Protein AF-A0A970ARQ1-F1 (afdb_monomer_lite)

Structure (mmCIF, N/CA/C/O backbone):
data_AF-A0A970ARQ1-F1
#
_entry.id   AF-A0A970ARQ1-F1
#
loop_
_atom_site.group_PDB
_atom_site.id
_atom_site.type_symbol
_atom_site.label_atom_id
_atom_site.label_alt_id
_atom_site.label_comp_id
_atom_site.label_asym_id
_atom_site.label_entity_id
_atom_site.label_seq_id
_a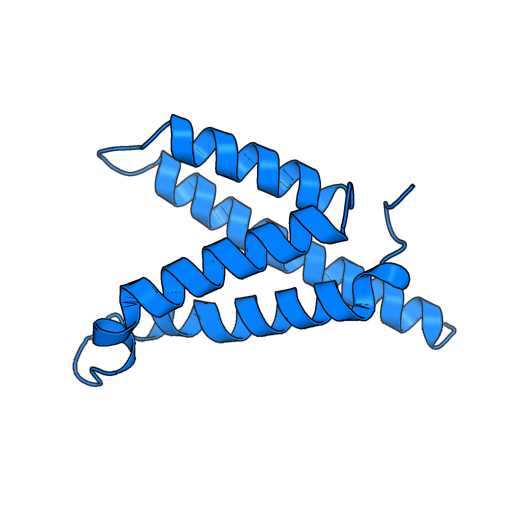tom_site.pdbx_PDB_ins_code
_atom_site.Cartn_x
_atom_site.Cartn_y
_atom_site.Cartn_z
_atom_site.occupancy
_atom_site.B_iso_or_equiv
_atom_site.auth_seq_id
_atom_site.auth_comp_id
_atom_site.auth_asym_id
_atom_site.auth_atom_id
_atom_site.pdbx_PDB_model_num
ATOM 1 N N . MET A 1 1 ? -10.007 7.360 27.210 1.00 60.44 1 MET A N 1
ATOM 2 C CA . MET A 1 1 ? -10.073 6.771 25.852 1.00 60.44 1 MET A CA 1
ATOM 3 C C . MET A 1 1 ? -10.404 5.294 25.991 1.00 60.44 1 MET A C 1
ATOM 5 O O . MET A 1 1 ? -9.664 4.611 26.691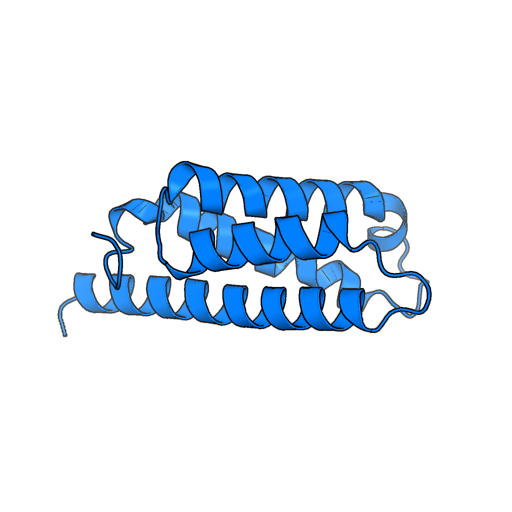 1.00 60.44 1 MET A O 1
ATOM 9 N N . THR A 1 2 ? -11.518 4.827 25.421 1.00 82.56 2 THR A N 1
ATOM 10 C CA . THR A 1 2 ? -11.909 3.405 25.451 1.00 82.56 2 THR A CA 1
ATOM 11 C C . THR A 1 2 ? -10.947 2.571 24.598 1.00 82.56 2 THR A C 1
ATOM 13 O O . THR A 1 2 ? -10.261 3.111 23.726 1.00 82.56 2 THR A O 1
ATOM 1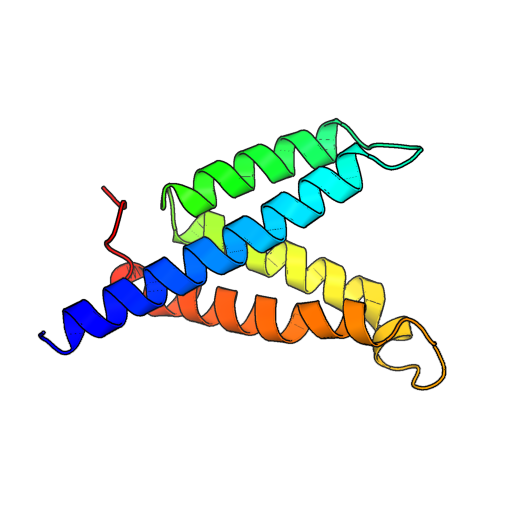6 N N . LYS A 1 3 ? -10.838 1.265 24.877 1.00 83.56 3 LYS A N 1
ATOM 17 C CA . LYS A 1 3 ? -9.940 0.360 24.132 1.00 83.56 3 LYS A CA 1
ATOM 18 C C . LYS A 1 3 ? -10.279 0.326 22.634 1.00 83.56 3 LYS A C 1
ATOM 20 O O . LYS A 1 3 ? -9.370 0.311 21.816 1.00 83.56 3 LYS A O 1
ATOM 25 N N . GLU A 1 4 ? -11.561 0.417 22.297 1.00 83.88 4 GLU A N 1
ATOM 26 C CA . GLU A 1 4 ? -12.071 0.460 20.919 1.00 83.88 4 GLU A CA 1
ATOM 27 C C . GLU A 1 4 ? -11.584 1.697 20.160 1.00 83.88 4 GLU A C 1
ATOM 29 O O . GLU A 1 4 ? -10.953 1.568 19.118 1.00 83.88 4 GLU A O 1
ATOM 34 N N . LYS A 1 5 ? -11.719 2.894 20.749 1.00 85.38 5 LYS A N 1
ATOM 35 C CA . LYS A 1 5 ? -11.213 4.133 20.132 1.00 85.38 5 LYS A CA 1
ATOM 36 C C . LYS A 1 5 ? -9.704 4.102 19.877 1.00 85.38 5 LYS A C 1
ATOM 38 O O . LYS A 1 5 ? -9.229 4.694 18.917 1.00 85.38 5 LYS A O 1
ATOM 43 N N . ARG A 1 6 ? -8.923 3.422 20.730 1.00 88.06 6 ARG A N 1
ATOM 44 C CA . ARG A 1 6 ? -7.475 3.230 20.500 1.00 88.06 6 ARG A CA 1
ATOM 45 C C . ARG A 1 6 ? -7.209 2.383 19.257 1.00 88.06 6 ARG A C 1
ATOM 47 O O . ARG A 1 6 ? -6.292 2.706 18.509 1.00 88.06 6 ARG A O 1
ATOM 54 N N . LEU A 1 7 ? -7.991 1.324 19.060 1.00 90.62 7 LEU A N 1
ATOM 55 C CA . LEU A 1 7 ? -7.868 0.436 17.909 1.00 90.62 7 LEU A CA 1
ATOM 56 C C . LEU A 1 7 ? -8.227 1.166 16.612 1.00 90.62 7 LEU A C 1
ATOM 58 O O . LEU A 1 7 ? -7.442 1.138 15.671 1.00 90.62 7 LEU A O 1
ATOM 62 N N . GLU A 1 8 ? -9.355 1.873 16.595 1.00 90.69 8 GLU A N 1
ATOM 63 C CA . GLU A 1 8 ? -9.808 2.669 15.448 1.00 90.69 8 GLU A CA 1
ATOM 64 C C . GLU A 1 8 ? -8.759 3.698 15.009 1.00 90.69 8 GLU A C 1
ATOM 66 O O . GLU A 1 8 ? -8.414 3.780 13.833 1.00 90.69 8 GLU A O 1
ATOM 71 N N . ILE A 1 9 ? -8.196 4.448 15.964 1.00 89.75 9 ILE A N 1
ATOM 72 C CA . ILE A 1 9 ? -7.133 5.423 15.688 1.00 89.75 9 ILE A CA 1
ATOM 73 C C . ILE A 1 9 ? -5.885 4.717 15.146 1.00 89.75 9 ILE A C 1
ATOM 75 O O . ILE A 1 9 ? -5.268 5.208 14.205 1.00 89.75 9 ILE A O 1
ATOM 79 N N . GLY A 1 10 ? -5.515 3.561 15.704 1.00 91.38 10 GLY A N 1
ATOM 80 C CA . GLY A 1 10 ? -4.382 2.773 15.219 1.00 91.38 10 GLY A CA 1
ATOM 81 C C . GLY A 1 10 ? -4.560 2.309 13.771 1.00 91.38 10 GLY A C 1
ATOM 82 O O . GLY A 1 10 ? -3.642 2.450 12.966 1.00 91.38 10 GLY A O 1
ATOM 83 N N . LEU A 1 11 ? -5.748 1.809 13.423 1.00 92.44 11 LEU A N 1
ATOM 84 C CA . LEU A 1 11 ? -6.091 1.401 12.056 1.00 92.44 11 LEU A CA 1
ATOM 85 C C . LEU A 1 11 ? -6.063 2.596 11.100 1.00 92.44 11 LEU A C 1
ATOM 87 O O . LEU A 1 11 ? -5.445 2.517 10.041 1.00 92.44 11 LEU A O 1
ATOM 91 N N . PHE A 1 12 ? -6.635 3.728 11.508 1.00 91.81 12 PHE A N 1
ATOM 92 C CA . PHE A 1 12 ? -6.604 4.953 10.718 1.00 91.81 12 PHE A CA 1
ATOM 93 C C . PHE A 1 12 ? -5.173 5.441 10.460 1.00 91.81 12 PHE A C 1
ATOM 95 O O . PHE A 1 12 ? -4.822 5.761 9.324 1.00 91.81 12 PHE A O 1
ATOM 102 N N . VAL A 1 13 ? -4.326 5.452 11.494 1.00 93.50 13 VAL A N 1
ATOM 103 C CA . VAL A 1 13 ? -2.910 5.823 11.368 1.00 93.50 13 VAL A CA 1
ATOM 104 C C . VAL A 1 13 ? -2.189 4.868 10.420 1.00 93.50 13 VAL A C 1
ATOM 106 O O . VAL A 1 13 ? -1.495 5.335 9.523 1.00 93.50 13 VAL A O 1
ATOM 109 N N . MET A 1 14 ? -2.397 3.552 10.542 1.00 93.12 14 MET A N 1
ATOM 110 C CA . MET A 1 14 ? -1.815 2.581 9.607 1.00 93.12 14 MET A CA 1
ATOM 111 C C . MET A 1 14 ? -2.267 2.834 8.166 1.00 93.12 14 MET A C 1
ATOM 113 O O . MET A 1 14 ? -1.428 2.865 7.265 1.00 93.12 14 MET A O 1
ATOM 117 N N . ARG A 1 15 ? -3.565 3.068 7.937 1.00 93.44 15 ARG A N 1
ATOM 118 C CA . ARG A 1 15 ? -4.106 3.372 6.605 1.00 93.44 15 ARG A CA 1
ATOM 119 C C . ARG A 1 15 ? -3.479 4.637 6.027 1.00 93.44 15 ARG A C 1
ATOM 121 O O . ARG A 1 15 ? -3.049 4.634 4.877 1.00 93.44 15 ARG A O 1
ATOM 128 N N . LEU A 1 16 ? -3.368 5.692 6.830 1.00 93.94 16 LEU A N 1
ATOM 129 C CA . LEU A 1 16 ? -2.760 6.953 6.416 1.00 93.94 16 LEU A CA 1
ATOM 130 C C . LEU A 1 16 ? -1.271 6.787 6.084 1.00 93.94 16 LEU A C 1
ATOM 132 O O . LEU A 1 16 ? -0.827 7.240 5.032 1.00 93.94 16 LEU A O 1
ATOM 136 N N . SER A 1 17 ? -0.505 6.100 6.936 1.00 94.25 17 SER A N 1
ATOM 137 C CA . SER A 1 17 ? 0.921 5.836 6.707 1.00 94.25 17 SER A CA 1
ATOM 138 C C . SER A 1 17 ? 1.158 5.033 5.429 1.00 94.25 17 SER A C 1
ATOM 140 O O . SER A 1 17 ? 2.013 5.398 4.624 1.00 94.25 17 SER A O 1
ATOM 142 N N . ILE A 1 18 ? 0.372 3.976 5.207 1.00 93.62 18 ILE A N 1
ATOM 143 C CA . ILE A 1 18 ? 0.436 3.182 3.976 1.00 93.62 18 ILE A CA 1
ATOM 144 C C . ILE A 1 18 ? 0.050 4.045 2.772 1.00 93.62 18 ILE A C 1
ATOM 146 O O . ILE A 1 18 ? 0.721 4.002 1.745 1.00 93.62 18 ILE A O 1
ATOM 150 N N . GLY A 1 19 ? -0.985 4.875 2.900 1.00 93.88 19 GLY A N 1
ATOM 151 C CA . GLY A 1 19 ? -1.397 5.775 1.831 1.00 93.88 19 GLY A CA 1
ATOM 152 C C . GLY A 1 19 ? -0.307 6.775 1.435 1.00 93.88 19 GLY A C 1
ATOM 153 O O . GLY A 1 19 ? -0.069 6.972 0.247 1.00 93.88 19 GLY A O 1
ATOM 154 N N . ILE A 1 20 ? 0.416 7.344 2.405 1.00 94.31 20 ILE A N 1
ATOM 155 C CA . ILE A 1 20 ? 1.570 8.224 2.151 1.00 94.31 20 ILE A CA 1
ATOM 156 C C . ILE A 1 20 ? 2.694 7.461 1.441 1.00 94.31 20 ILE A C 1
ATOM 158 O O . ILE A 1 20 ? 3.282 7.970 0.488 1.00 94.31 20 ILE A O 1
ATOM 162 N N . PHE A 1 21 ? 2.979 6.230 1.869 1.00 92.19 21 PHE A N 1
ATOM 163 C CA . PHE A 1 21 ? 3.970 5.380 1.211 1.00 92.19 21 PHE A CA 1
ATOM 164 C C . PHE A 1 21 ? 3.606 5.108 -0.259 1.00 92.19 21 PHE A C 1
ATOM 166 O O . PHE A 1 21 ? 4.431 5.311 -1.149 1.00 92.19 21 PHE A O 1
ATOM 173 N N . PHE A 1 22 ? 2.357 4.729 -0.541 1.00 92.06 22 PHE A N 1
ATOM 174 C CA . PHE A 1 22 ? 1.888 4.535 -1.915 1.00 92.06 22 PHE A CA 1
ATOM 175 C C . PHE A 1 22 ? 1.890 5.830 -2.727 1.00 92.06 22 PHE A C 1
ATOM 177 O O . PHE A 1 22 ? 2.230 5.799 -3.906 1.00 92.06 22 PHE A O 1
ATOM 184 N N . LEU A 1 23 ? 1.565 6.969 -2.114 1.00 94.06 23 LEU A N 1
ATOM 185 C CA . LEU A 1 23 ? 1.654 8.2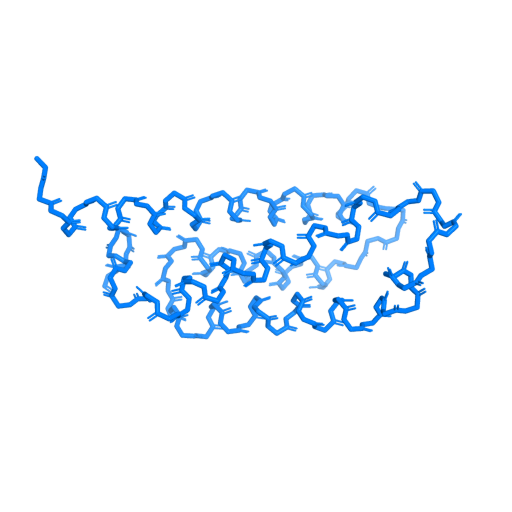68 -2.775 1.00 94.06 23 LEU A CA 1
ATOM 186 C C . LEU A 1 23 ? 3.089 8.554 -3.239 1.00 94.06 23 LEU A C 1
ATOM 188 O O . LEU A 1 23 ? 3.294 8.954 -4.384 1.00 94.06 23 LEU A O 1
ATOM 192 N N . ALA A 1 24 ? 4.079 8.297 -2.379 1.00 91.94 24 ALA A N 1
ATOM 193 C CA . ALA A 1 24 ? 5.489 8.440 -2.730 1.00 91.94 24 ALA A CA 1
ATOM 194 C C . ALA A 1 24 ? 5.889 7.503 -3.883 1.00 91.94 24 ALA A C 1
ATOM 196 O O . ALA A 1 24 ? 6.572 7.940 -4.808 1.00 91.94 24 ALA A O 1
ATOM 197 N N . LEU A 1 25 ? 5.412 6.251 -3.883 1.00 88.56 25 LEU A N 1
ATOM 198 C CA . LEU A 1 25 ? 5.648 5.310 -4.984 1.00 88.56 25 LEU A CA 1
ATOM 199 C C . LEU A 1 25 ? 5.022 5.778 -6.303 1.00 88.56 25 LEU A C 1
ATOM 201 O O . LEU A 1 25 ? 5.659 5.688 -7.351 1.00 88.56 25 LEU A O 1
ATOM 205 N N . ILE A 1 26 ? 3.788 6.282 -6.277 1.00 91.25 26 ILE A N 1
ATOM 206 C CA . ILE A 1 26 ? 3.109 6.806 -7.471 1.00 91.25 26 ILE A CA 1
ATOM 207 C C . ILE A 1 26 ? 3.883 8.001 -8.027 1.00 91.25 26 ILE A C 1
ATOM 209 O O . ILE A 1 26 ? 4.134 8.057 -9.230 1.00 91.25 26 ILE A O 1
ATOM 213 N N . LEU A 1 27 ? 4.312 8.919 -7.156 1.00 91.94 27 LEU A N 1
ATOM 214 C CA . LEU A 1 27 ? 5.105 10.079 -7.550 1.00 91.94 27 LEU A CA 1
ATOM 215 C C . LEU A 1 27 ? 6.454 9.660 -8.145 1.00 91.94 27 LEU A C 1
ATOM 217 O O . LEU A 1 27 ? 6.844 10.172 -9.190 1.00 91.94 27 LEU A O 1
ATOM 221 N N . GLN A 1 28 ? 7.136 8.688 -7.534 1.00 89.25 28 GLN A N 1
ATOM 222 C CA . GLN A 1 28 ? 8.370 8.125 -8.078 1.00 89.25 28 GLN A CA 1
ATOM 223 C C . GLN A 1 28 ? 8.142 7.560 -9.483 1.00 89.25 28 GLN A C 1
ATOM 225 O O . GLN A 1 28 ? 8.884 7.906 -10.394 1.00 89.25 28 GLN A O 1
ATOM 230 N N . ASN A 1 29 ? 7.102 6.740 -9.677 1.00 87.00 29 ASN A N 1
ATOM 231 C CA . ASN A 1 29 ? 6.781 6.145 -10.978 1.00 87.00 29 ASN A CA 1
ATOM 232 C C . ASN A 1 29 ? 6.439 7.206 -12.031 1.00 87.00 29 ASN A C 1
ATOM 234 O O . ASN A 1 29 ? 6.849 7.081 -13.184 1.00 87.00 29 ASN A O 1
ATOM 238 N N . PHE A 1 30 ? 5.739 8.269 -11.636 1.00 89.81 30 PHE A N 1
ATOM 239 C CA . PHE A 1 30 ? 5.409 9.386 -12.516 1.00 89.81 30 PHE A CA 1
ATOM 240 C C . PHE A 1 30 ? 6.647 10.171 -12.981 1.00 89.81 30 PHE A C 1
ATOM 242 O O . PHE A 1 30 ? 6.671 10.655 -14.108 1.00 89.81 30 PHE A O 1
ATOM 249 N N . LEU A 1 31 ? 7.681 10.266 -12.139 1.00 90.12 31 LEU A N 1
ATOM 250 C CA . LEU A 1 31 ? 8.933 10.976 -12.427 1.00 90.12 31 LEU A CA 1
ATOM 251 C C . LEU A 1 31 ? 9.993 10.109 -13.138 1.00 90.12 31 LEU A C 1
ATOM 253 O O . LEU A 1 31 ? 11.093 10.591 -13.409 1.00 90.12 31 LEU A O 1
ATOM 257 N N . THR A 1 32 ? 9.701 8.836 -13.427 1.00 88.12 32 THR A N 1
ATOM 258 C CA . THR A 1 32 ? 10.625 7.960 -14.170 1.00 88.12 32 THR A CA 1
ATOM 259 C C . THR A 1 32 ? 10.777 8.399 -15.629 1.00 88.12 32 THR A C 1
ATOM 261 O O . THR A 1 32 ? 9.940 9.111 -16.177 1.00 88.12 32 THR A O 1
ATOM 264 N N . THR A 1 33 ? 11.848 7.955 -16.292 1.00 77.19 33 THR A N 1
ATOM 265 C CA . THR A 1 33 ? 12.136 8.298 -17.698 1.00 77.19 33 THR A CA 1
ATOM 266 C C . THR A 1 33 ? 11.162 7.670 -18.700 1.00 77.19 33 THR A C 1
ATOM 268 O O . THR A 1 33 ? 11.072 8.144 -19.830 1.00 77.19 33 THR A O 1
ATOM 271 N N . GLN A 1 34 ? 10.430 6.622 -18.306 1.00 85.12 34 GLN A N 1
ATOM 272 C CA . GLN A 1 34 ? 9.416 5.946 -19.123 1.00 85.12 34 GLN A CA 1
ATOM 273 C C . GLN A 1 34 ? 8.161 5.657 -18.283 1.00 85.12 34 GLN A C 1
ATOM 275 O O . GLN A 1 34 ? 7.915 4.509 -17.901 1.00 85.12 34 GLN A O 1
ATOM 280 N N . PRO A 1 35 ? 7.365 6.687 -17.951 1.00 81.44 35 PRO A N 1
ATOM 281 C CA . PRO A 1 35 ? 6.206 6.508 -17.095 1.00 81.44 35 PRO A CA 1
ATOM 282 C C . PRO A 1 35 ? 5.105 5.743 -17.834 1.00 81.44 35 PRO A C 1
ATOM 284 O O . PRO A 1 35 ? 4.689 6.102 -18.937 1.00 81.44 35 PRO A O 1
ATOM 287 N N . SER A 1 36 ? 4.564 4.710 -17.190 1.00 90.06 36 SER A N 1
ATOM 288 C CA . SER A 1 36 ? 3.315 4.088 -17.634 1.00 90.06 36 SER A CA 1
ATOM 289 C C . SER A 1 36 ? 2.133 4.876 -17.070 1.00 90.06 36 SER A C 1
ATOM 291 O O . SER A 1 36 ? 1.684 4.632 -15.949 1.00 90.06 36 SER A O 1
ATOM 293 N N . TYR A 1 37 ? 1.619 5.843 -17.838 1.00 90.06 37 TYR A N 1
ATOM 294 C CA . TYR A 1 37 ? 0.510 6.705 -17.402 1.00 90.06 37 TYR A CA 1
ATOM 295 C C . TYR A 1 37 ? -0.744 5.919 -17.006 1.00 90.06 37 TYR A C 1
ATOM 297 O O . TYR A 1 37 ? -1.426 6.297 -16.057 1.00 90.06 37 TYR A O 1
ATOM 305 N N . LEU A 1 38 ? -1.022 4.802 -17.687 1.00 90.81 38 LEU A N 1
ATOM 306 C CA . LEU A 1 38 ? -2.131 3.914 -17.336 1.00 90.81 38 LEU A CA 1
ATOM 307 C C . LEU A 1 38 ? -1.930 3.298 -15.948 1.00 90.81 38 LEU A C 1
ATOM 309 O O . LEU A 1 38 ? -2.835 3.350 -15.120 1.00 90.81 38 LEU A O 1
ATOM 313 N N . LEU A 1 39 ? -0.737 2.765 -15.668 1.00 88.94 39 LEU A N 1
ATOM 314 C CA . LEU A 1 39 ? -0.417 2.174 -14.368 1.00 88.94 39 LEU A CA 1
ATOM 315 C C . LEU A 1 39 ? -0.533 3.210 -13.244 1.00 88.94 39 LEU A C 1
ATOM 317 O O . LEU A 1 39 ? -1.168 2.946 -12.227 1.00 88.94 39 LEU A O 1
ATOM 321 N N . VAL A 1 40 ? 0.044 4.398 -13.449 1.00 91.25 40 VAL A N 1
ATOM 322 C CA . VAL A 1 40 ? -0.005 5.510 -12.487 1.00 91.25 40 VAL A CA 1
ATOM 323 C C . VAL A 1 40 ? -1.449 5.939 -12.228 1.00 91.25 40 VAL A C 1
ATOM 325 O O . VAL A 1 40 ? -1.827 6.126 -11.073 1.00 91.25 40 VAL A O 1
ATOM 328 N N . PHE A 1 41 ? -2.274 6.044 -13.274 1.00 92.75 41 PHE A N 1
ATOM 329 C CA . PHE A 1 41 ? -3.686 6.396 -13.151 1.00 92.75 41 PHE A CA 1
ATOM 330 C C . PHE A 1 41 ? -4.462 5.370 -12.315 1.00 92.75 41 PHE A C 1
ATOM 332 O O . PHE A 1 41 ? -5.114 5.744 -11.341 1.00 92.75 41 PHE A O 1
ATOM 339 N N . PHE A 1 42 ? -4.350 4.075 -12.632 1.00 92.44 42 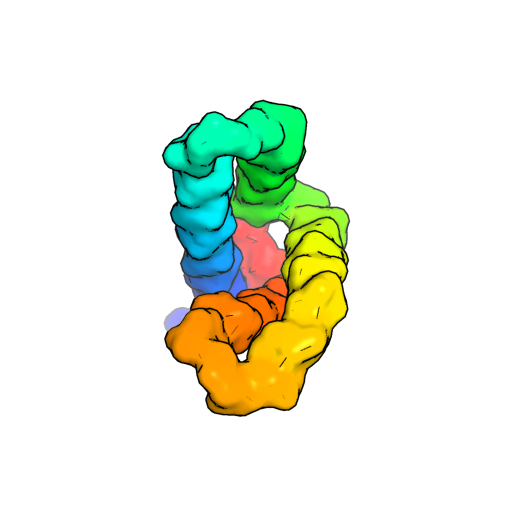PHE A N 1
ATOM 340 C CA . PHE A 1 42 ? -5.024 3.026 -11.861 1.00 92.44 42 PHE A CA 1
ATOM 341 C C . PHE A 1 42 ? -4.529 2.963 -10.413 1.00 92.44 42 PHE A C 1
ATOM 343 O O . PHE A 1 42 ? -5.339 2.805 -9.499 1.00 92.44 42 PHE A O 1
ATOM 350 N N . ALA A 1 43 ? -3.225 3.138 -10.186 1.00 92.06 43 ALA A N 1
ATOM 351 C CA . ALA A 1 43 ? -2.656 3.176 -8.844 1.00 92.06 43 ALA A CA 1
ATOM 352 C C . ALA A 1 43 ? -3.175 4.378 -8.036 1.00 92.06 43 ALA A C 1
ATOM 354 O O . ALA A 1 43 ? -3.512 4.225 -6.863 1.00 92.06 43 ALA A O 1
ATOM 355 N N . ALA A 1 44 ? -3.298 5.554 -8.658 1.00 93.94 44 ALA A N 1
ATOM 356 C CA . ALA A 1 44 ? -3.849 6.748 -8.023 1.00 93.94 44 ALA A CA 1
ATOM 357 C C . ALA A 1 44 ? -5.332 6.583 -7.669 1.00 93.94 44 ALA A C 1
ATOM 359 O O . ALA A 1 44 ? -5.730 6.897 -6.548 1.00 93.94 44 ALA A O 1
ATOM 360 N N . VAL A 1 45 ? -6.139 6.034 -8.582 1.00 94.19 45 VAL A N 1
ATOM 361 C CA . VAL A 1 45 ? -7.552 5.724 -8.310 1.00 94.19 45 VAL A CA 1
ATOM 362 C C . VAL A 1 45 ? -7.666 4.735 -7.149 1.00 94.19 45 VAL A C 1
ATOM 364 O O . VAL A 1 45 ? -8.411 4.987 -6.204 1.00 94.19 45 VAL A O 1
ATOM 367 N N . LEU A 1 46 ? -6.885 3.651 -7.167 1.00 92.75 46 LEU A N 1
ATOM 368 C CA . LEU A 1 46 ? -6.881 2.661 -6.090 1.00 92.75 46 LEU A CA 1
ATOM 369 C C . LEU A 1 46 ? -6.463 3.273 -4.745 1.00 92.75 46 LEU A C 1
ATOM 371 O O . LEU A 1 46 ? -7.071 2.962 -3.723 1.00 92.75 46 LEU A O 1
ATOM 375 N N . LEU A 1 47 ? -5.473 4.170 -4.740 1.00 94.19 47 LEU A N 1
ATOM 376 C CA . LEU A 1 47 ? -5.040 4.889 -3.542 1.00 94.19 47 LEU A CA 1
ATOM 377 C C . LEU A 1 47 ? -6.154 5.779 -2.974 1.00 94.19 47 LEU A C 1
ATOM 379 O O . LEU A 1 47 ? -6.357 5.804 -1.762 1.00 94.19 47 LEU A O 1
ATOM 383 N N . ILE A 1 48 ? -6.894 6.489 -3.828 1.00 92.75 48 ILE A N 1
ATOM 384 C CA . ILE A 1 48 ? -8.019 7.332 -3.399 1.00 92.75 48 ILE A CA 1
ATOM 385 C C . ILE A 1 48 ? -9.133 6.471 -2.791 1.00 92.75 48 ILE A C 1
ATOM 387 O O . ILE A 1 48 ? -9.647 6.794 -1.717 1.00 92.75 48 ILE A O 1
ATOM 391 N N . VAL A 1 49 ? -9.478 5.347 -3.428 1.00 92.31 49 VAL A N 1
ATOM 392 C CA . VAL A 1 49 ? -10.469 4.392 -2.900 1.00 92.31 49 VAL A CA 1
ATOM 393 C C . VAL A 1 49 ? -10.004 3.814 -1.556 1.00 92.31 49 VAL A C 1
ATOM 395 O O . VAL A 1 49 ? -10.775 3.755 -0.603 1.00 92.31 49 VAL A O 1
ATOM 398 N N . PHE A 1 50 ? -8.723 3.461 -1.438 1.00 92.69 50 PHE A N 1
ATOM 399 C CA . PHE A 1 50 ? -8.131 2.982 -0.190 1.00 92.69 50 PHE A CA 1
ATOM 400 C C . PHE A 1 50 ? -8.190 4.025 0.935 1.00 92.69 50 PHE A C 1
ATOM 402 O O . PHE A 1 50 ? -8.639 3.718 2.036 1.00 92.69 50 PHE A O 1
ATOM 409 N N . LEU A 1 51 ? -7.767 5.265 0.671 1.00 92.19 51 LEU A N 1
ATOM 410 C CA . LEU A 1 51 ? -7.711 6.332 1.675 1.00 92.19 51 LEU A CA 1
ATOM 411 C C . LEU A 1 51 ? -9.095 6.784 2.146 1.00 92.19 51 LEU A C 1
ATOM 413 O O . LEU A 1 51 ? -9.272 7.071 3.333 1.00 92.19 51 LEU A O 1
ATOM 417 N N . SER A 1 52 ? -10.062 6.822 1.228 1.00 89.88 52 SER A N 1
ATOM 418 C CA . SER A 1 52 ? -11.459 7.143 1.537 1.00 89.88 52 SER A CA 1
ATOM 419 C C . SER A 1 52 ? -12.161 6.054 2.352 1.00 89.88 52 SER A C 1
ATOM 421 O O . SER A 1 52 ? -13.225 6.311 2.902 1.00 89.88 52 SER A O 1
ATOM 423 N N . GLY A 1 53 ? -11.583 4.853 2.461 1.00 84.06 53 GLY A N 1
ATOM 424 C CA . GLY A 1 53 ? -12.216 3.730 3.152 1.00 84.06 53 GLY A CA 1
ATOM 425 C C . GLY A 1 53 ? -13.422 3.159 2.398 1.00 84.06 53 GLY A C 1
ATOM 426 O O . GLY A 1 53 ? -14.215 2.428 2.996 1.00 84.06 53 GLY A O 1
ATOM 427 N N . LEU A 1 54 ? -13.559 3.472 1.103 1.00 85.06 54 LEU A N 1
ATOM 428 C CA . LEU A 1 54 ? -14.577 2.902 0.226 1.00 85.06 54 LEU A CA 1
ATOM 429 C C . LEU A 1 54 ? -14.232 1.442 -0.084 1.00 85.06 54 LEU A C 1
ATOM 431 O O . LEU A 1 54 ? -13.073 1.099 -0.340 1.00 85.06 54 LEU A O 1
ATOM 435 N N . ASP A 1 55 ? -15.245 0.574 -0.022 1.00 86.56 55 ASP A N 1
ATOM 436 C CA . ASP A 1 55 ? -15.136 -0.855 -0.329 1.00 86.56 55 ASP A CA 1
ATOM 437 C C . ASP A 1 55 ? -13.882 -1.518 0.261 1.00 86.56 55 ASP A C 1
ATOM 439 O O . ASP A 1 55 ? -13.120 -2.191 -0.435 1.00 86.56 55 ASP A O 1
ATOM 443 N N . LYS A 1 56 ? -13.676 -1.345 1.577 1.00 86.75 56 LYS A N 1
ATOM 444 C CA . LYS A 1 56 ? -12.495 -1.804 2.346 1.00 86.75 56 LYS A CA 1
ATOM 445 C C . LYS 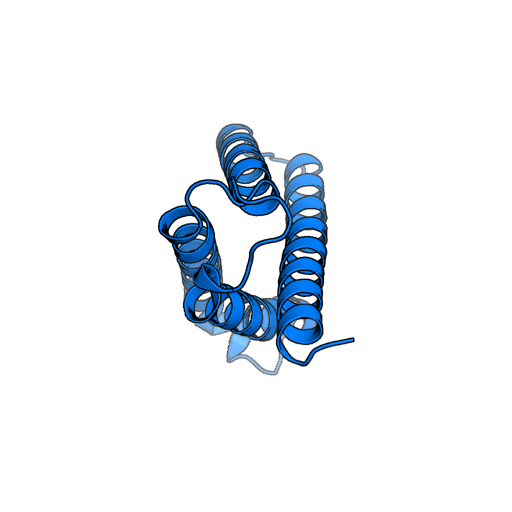A 1 56 ? -12.064 -3.232 2.007 1.00 86.75 56 LYS A C 1
ATOM 447 O O . LYS A 1 56 ? -10.881 -3.541 1.978 1.00 86.75 56 LYS A O 1
ATOM 452 N N . LYS A 1 57 ? -13.018 -4.126 1.719 1.00 89.56 57 LYS A N 1
ATOM 453 C CA . LYS A 1 57 ? -12.719 -5.500 1.281 1.00 89.56 57 LYS A CA 1
ATOM 454 C C . LYS A 1 57 ? -11.915 -5.522 -0.022 1.00 89.56 57 LYS A C 1
ATOM 456 O O . LYS A 1 57 ? -10.892 -6.193 -0.076 1.00 89.56 57 LYS A O 1
ATOM 461 N N . PHE A 1 58 ? -12.363 -4.799 -1.045 1.00 90.50 58 PHE A N 1
ATOM 462 C CA . PHE A 1 58 ? -11.737 -4.785 -2.366 1.00 90.50 58 PHE A CA 1
ATOM 463 C C . PHE A 1 58 ? -10.488 -3.914 -2.403 1.00 90.50 58 PHE A C 1
ATOM 465 O O . PHE A 1 58 ? -9.477 -4.344 -2.952 1.00 90.50 58 PHE A O 1
ATOM 472 N N . SER A 1 59 ? -10.515 -2.731 -1.787 1.00 91.75 59 SER A N 1
ATOM 473 C CA . SER A 1 59 ? -9.350 -1.843 -1.771 1.00 91.75 59 SER A CA 1
ATOM 474 C C . SER A 1 59 ? -8.181 -2.453 -0.995 1.00 91.75 59 SER A C 1
ATOM 476 O O . SER A 1 59 ? -7.043 -2.405 -1.464 1.00 91.75 59 SER A O 1
ATOM 478 N N . TYR A 1 60 ? -8.442 -3.112 0.140 1.00 92.88 60 TYR A N 1
ATOM 479 C CA . TYR A 1 60 ? -7.371 -3.684 0.963 1.00 92.88 60 TYR A CA 1
ATOM 480 C C . TYR A 1 60 ? -6.858 -4.979 0.327 1.00 92.88 60 TYR A C 1
ATOM 482 O O . TYR A 1 60 ? -5.648 -5.154 0.200 1.00 92.88 60 TYR A O 1
ATOM 490 N N . ALA A 1 61 ? -7.752 -5.850 -0.161 1.00 92.56 61 ALA A N 1
ATOM 491 C CA . ALA A 1 61 ? -7.350 -7.055 -0.889 1.00 92.56 61 ALA A CA 1
ATOM 492 C C . ALA A 1 61 ? -6.593 -6.731 -2.186 1.00 92.56 61 ALA A C 1
ATOM 494 O O . ALA A 1 61 ? -5.610 -7.398 -2.498 1.00 92.56 61 ALA A O 1
ATOM 495 N N . GLY A 1 62 ? -7.007 -5.692 -2.916 1.00 91.44 62 GLY A N 1
ATOM 496 C CA . GLY A 1 62 ? -6.336 -5.234 -4.130 1.00 91.44 62 GLY A CA 1
ATOM 497 C C . GLY A 1 62 ? -4.898 -4.796 -3.860 1.00 91.44 62 GLY A C 1
ATOM 498 O O . GLY A 1 62 ? -3.979 -5.258 -4.534 1.00 91.44 62 GLY A O 1
ATOM 499 N N . LEU A 1 63 ? -4.677 -3.977 -2.826 1.00 93.12 63 LEU A N 1
ATOM 500 C CA . LEU A 1 63 ? -3.325 -3.563 -2.440 1.00 93.12 63 LEU A CA 1
ATOM 501 C C . LEU A 1 63 ? -2.475 -4.729 -1.927 1.00 93.12 63 LEU A C 1
ATOM 503 O O . LEU A 1 63 ? -1.298 -4.801 -2.274 1.00 93.12 63 LEU A O 1
ATOM 507 N N . ILE A 1 64 ? -3.055 -5.661 -1.160 1.00 94.50 64 ILE A N 1
ATOM 508 C CA . ILE A 1 64 ? -2.366 -6.898 -0.756 1.00 94.50 64 ILE A CA 1
ATOM 509 C C . ILE A 1 64 ? -1.933 -7.683 -1.994 1.00 94.50 64 ILE A C 1
ATOM 511 O O . ILE A 1 64 ? -0.776 -8.080 -2.083 1.00 94.50 64 ILE A O 1
ATOM 515 N N . GLY A 1 65 ? -2.835 -7.879 -2.957 1.00 92.88 65 GLY A N 1
ATOM 516 C CA . GLY A 1 65 ? -2.561 -8.617 -4.187 1.00 92.88 65 GLY A CA 1
ATOM 517 C C . GLY A 1 65 ? -1.435 -7.989 -5.004 1.00 92.88 65 GLY A C 1
ATOM 518 O O . GLY A 1 65 ? -0.513 -8.693 -5.404 1.00 92.88 65 GLY A O 1
ATOM 519 N N . ILE A 1 66 ? -1.461 -6.665 -5.187 1.00 90.69 66 ILE A N 1
ATOM 520 C CA . ILE A 1 66 ? -0.401 -5.934 -5.896 1.00 90.69 66 ILE A CA 1
ATOM 521 C C . ILE A 1 66 ? 0.934 -6.066 -5.157 1.00 90.69 66 ILE A C 1
ATOM 523 O O . ILE A 1 66 ? 1.945 -6.377 -5.778 1.00 90.69 66 ILE A O 1
ATOM 527 N N . GLN A 1 67 ? 0.955 -5.874 -3.835 1.00 91.00 67 GLN A N 1
ATOM 528 C CA . GLN A 1 67 ? 2.193 -5.951 -3.055 1.00 91.00 67 GLN A CA 1
ATOM 529 C C . GLN A 1 67 ? 2.763 -7.370 -2.996 1.00 91.00 67 GLN A C 1
ATOM 531 O O . GLN A 1 67 ? 3.975 -7.541 -3.098 1.00 91.00 67 GLN A O 1
ATOM 536 N N . LEU A 1 68 ? 1.908 -8.390 -2.893 1.00 90.88 68 LEU A N 1
ATOM 537 C CA . LEU A 1 68 ? 2.320 -9.789 -2.969 1.00 90.88 68 LEU A CA 1
ATOM 538 C C . LEU A 1 68 ? 2.840 -10.147 -4.358 1.00 90.88 68 LEU A C 1
ATOM 540 O O . LEU A 1 68 ? 3.887 -10.776 -4.452 1.00 90.88 68 LEU A O 1
ATOM 544 N N . ALA A 1 69 ? 2.156 -9.739 -5.429 1.00 90.50 69 ALA A N 1
ATOM 545 C CA . ALA A 1 69 ? 2.618 -9.983 -6.793 1.00 90.50 69 ALA A CA 1
ATOM 546 C C . ALA A 1 69 ? 3.987 -9.331 -7.034 1.00 90.50 69 ALA A C 1
ATOM 548 O O . ALA A 1 69 ? 4.885 -9.985 -7.561 1.00 90.50 69 ALA A O 1
ATOM 549 N N . SER A 1 70 ? 4.178 -8.092 -6.567 1.00 85.69 70 SER A N 1
ATOM 550 C CA . SER A 1 70 ? 5.476 -7.416 -6.600 1.00 85.69 70 SER A CA 1
ATOM 551 C C . SER A 1 70 ? 6.526 -8.186 -5.797 1.00 85.69 70 SER A C 1
ATOM 553 O O . SER A 1 70 ? 7.562 -8.538 -6.352 1.00 85.69 70 SER A O 1
ATOM 555 N N . ALA A 1 71 ? 6.244 -8.551 -4.543 1.00 86.88 71 ALA A N 1
ATOM 556 C CA . ALA A 1 71 ? 7.170 -9.318 -3.706 1.00 86.88 71 ALA A CA 1
ATOM 557 C C . ALA A 1 71 ? 7.557 -10.671 -4.334 1.00 86.88 71 ALA A C 1
ATOM 559 O O . ALA A 1 71 ? 8.733 -11.028 -4.357 1.00 86.88 71 ALA A O 1
ATOM 560 N N . VAL A 1 72 ? 6.590 -11.401 -4.899 1.00 88.44 72 VAL A N 1
ATOM 561 C CA . VAL A 1 72 ? 6.824 -12.685 -5.577 1.00 88.44 72 VAL A CA 1
ATOM 562 C C . VAL A 1 72 ? 7.625 -12.485 -6.858 1.00 88.44 72 VAL A C 1
ATOM 564 O O . VAL A 1 72 ? 8.555 -13.244 -7.106 1.00 88.44 72 VAL A O 1
ATOM 567 N N . SER A 1 73 ? 7.341 -11.445 -7.648 1.00 86.44 73 SER A N 1
ATOM 568 C CA . SER A 1 73 ? 8.117 -11.148 -8.863 1.00 86.44 73 SER A CA 1
ATOM 569 C C . SER A 1 73 ? 9.596 -10.858 -8.566 1.00 86.44 73 SER A C 1
ATOM 571 O O . SER A 1 73 ? 10.456 -11.051 -9.422 1.00 86.44 73 SER A O 1
ATOM 573 N N . MET A 1 74 ? 9.899 -10.472 -7.324 1.00 81.31 74 MET A N 1
ATOM 574 C CA . MET A 1 74 ? 11.231 -10.114 -6.843 1.00 81.31 74 MET A CA 1
ATOM 575 C C . MET A 1 74 ? 11.888 -11.208 -5.994 1.00 81.31 74 MET A C 1
ATOM 577 O O . MET A 1 74 ? 12.901 -10.941 -5.349 1.00 81.31 74 MET A O 1
ATOM 581 N N . TYR A 1 75 ? 11.366 -12.442 -5.999 1.00 80.62 75 TYR A N 1
ATOM 582 C CA . TYR A 1 75 ? 11.868 -13.522 -5.138 1.00 80.62 75 TYR A CA 1
ATOM 583 C C . TYR A 1 75 ? 13.383 -13.760 -5.286 1.00 80.62 75 TYR A C 1
ATOM 585 O O . TYR A 1 75 ? 14.076 -13.949 -4.289 1.00 80.62 75 TYR A O 1
ATOM 593 N N . ASN A 1 76 ? 13.911 -13.676 -6.513 1.00 78.25 76 ASN A N 1
ATOM 594 C CA . ASN A 1 76 ? 15.342 -13.838 -6.799 1.00 78.25 76 ASN A CA 1
ATOM 595 C C . ASN A 1 76 ? 16.207 -12.734 -6.176 1.00 78.25 76 ASN A C 1
ATOM 597 O O . ASN A 1 76 ? 17.355 -12.980 -5.834 1.00 78.25 76 ASN A O 1
ATOM 601 N N . VAL A 1 77 ? 15.663 -11.524 -6.036 1.00 76.44 77 VAL A N 1
ATOM 602 C CA . VAL A 1 77 ? 16.363 -10.363 -5.466 1.00 76.44 77 VAL A CA 1
ATOM 603 C C . VAL A 1 77 ? 16.303 -10.394 -3.939 1.00 76.44 77 VAL A C 1
ATOM 605 O O . VAL A 1 77 ? 17.260 -10.024 -3.271 1.00 76.44 77 VAL A O 1
ATOM 608 N N . ILE A 1 78 ? 15.189 -10.868 -3.374 1.00 71.50 78 ILE A N 1
ATOM 609 C CA . ILE A 1 78 ? 15.004 -10.995 -1.921 1.00 71.50 78 ILE A CA 1
ATOM 610 C C . ILE A 1 78 ? 15.926 -12.074 -1.332 1.00 71.50 78 ILE A C 1
ATOM 612 O O . ILE A 1 78 ? 16.424 -11.910 -0.218 1.00 71.50 78 ILE A O 1
ATOM 616 N N . LEU A 1 79 ? 16.140 -13.172 -2.064 1.00 77.38 79 LEU A N 1
ATOM 617 C CA . LEU A 1 79 ? 16.929 -14.322 -1.610 1.00 77.38 79 LEU A CA 1
ATOM 618 C C . LEU A 1 79 ? 18.425 -14.226 -1.937 1.00 77.38 79 LEU A C 1
ATOM 620 O O . LEU A 1 79 ? 19.176 -15.099 -1.509 1.00 77.38 79 LEU A O 1
ATOM 624 N N . ASP A 1 80 ? 18.861 -13.197 -2.668 1.00 78.19 80 ASP A N 1
ATOM 625 C CA . ASP A 1 80 ? 20.271 -12.969 -2.984 1.00 78.19 80 ASP A CA 1
ATOM 626 C C . ASP A 1 80 ? 20.896 -11.978 -1.980 1.00 78.19 80 ASP A C 1
ATOM 628 O O . ASP A 1 80 ? 20.698 -10.763 -2.092 1.00 78.19 80 ASP A O 1
ATOM 632 N N . PRO A 1 81 ? 21.663 -12.461 -0.984 1.00 69.06 81 PRO A N 1
ATOM 633 C CA . PRO A 1 81 ? 22.229 -11.616 0.064 1.00 69.06 81 PRO A CA 1
ATOM 634 C C . PRO A 1 81 ? 23.345 -10.681 -0.431 1.00 69.06 81 PRO A C 1
ATOM 636 O O . PRO A 1 81 ? 23.817 -9.851 0.343 1.00 69.06 81 PRO A O 1
ATOM 639 N N . LEU A 1 82 ? 23.796 -10.807 -1.686 1.00 72.94 82 LEU A N 1
ATOM 640 C CA . LEU A 1 82 ? 24.927 -10.048 -2.228 1.00 72.94 82 LEU A CA 1
ATOM 641 C C . LEU A 1 82 ? 24.511 -8.779 -2.992 1.00 72.94 82 LEU A C 1
ATOM 643 O O . LEU A 1 82 ? 25.376 -8.001 -3.399 1.00 72.94 82 LEU A O 1
ATOM 647 N N . GLN A 1 83 ? 23.211 -8.519 -3.172 1.00 69.31 83 GLN A N 1
ATOM 648 C CA . GLN A 1 83 ? 22.742 -7.315 -3.864 1.00 69.31 83 GLN A CA 1
ATOM 649 C C . GLN A 1 83 ? 22.644 -6.098 -2.931 1.00 69.31 83 GLN A C 1
ATOM 651 O O . GLN A 1 83 ? 21.871 -6.063 -1.976 1.00 69.31 83 GLN A O 1
ATOM 656 N N . LEU A 1 84 ? 23.378 -5.031 -3.269 1.00 62.91 84 LEU A N 1
ATOM 657 C CA . LEU A 1 84 ? 23.455 -3.766 -2.515 1.00 62.91 84 LEU A CA 1
ATOM 658 C C . LEU A 1 84 ? 22.111 -3.017 -2.346 1.00 62.91 84 LEU A C 1
ATOM 660 O O . LEU A 1 84 ? 22.010 -2.165 -1.470 1.00 62.91 84 LEU A O 1
ATOM 664 N N . ASN A 1 85 ? 21.070 -3.345 -3.123 1.00 62.06 85 ASN A N 1
ATOM 665 C CA . ASN A 1 85 ? 19.735 -2.721 -3.048 1.00 62.06 85 ASN A CA 1
ATOM 666 C C . ASN A 1 85 ? 18.722 -3.470 -2.152 1.00 62.06 85 ASN A C 1
ATOM 668 O O . ASN A 1 85 ? 17.523 -3.207 -2.220 1.00 62.06 85 ASN A O 1
ATOM 672 N N . TYR A 1 86 ? 19.181 -4.383 -1.291 1.00 64.19 86 TYR A N 1
ATOM 673 C CA . TYR A 1 86 ? 18.332 -5.242 -0.453 1.00 64.19 86 TYR A CA 1
ATOM 674 C C . TYR A 1 86 ? 17.278 -4.489 0.386 1.00 64.19 86 TYR A C 1
ATOM 676 O O . TYR A 1 86 ? 16.136 -4.931 0.483 1.00 64.19 86 TYR A O 1
ATOM 684 N N . ILE A 1 87 ? 17.609 -3.330 0.963 1.00 65.00 87 ILE A N 1
ATOM 685 C CA . ILE A 1 87 ? 16.765 -2.675 1.983 1.00 65.00 87 ILE A CA 1
ATOM 686 C C . ILE A 1 87 ? 15.383 -2.291 1.441 1.00 65.00 87 ILE A C 1
ATOM 688 O O . ILE A 1 87 ? 14.377 -2.499 2.118 1.00 65.00 87 ILE A O 1
ATOM 692 N N . LEU A 1 88 ? 15.318 -1.755 0.218 1.00 68.12 88 LEU A N 1
ATOM 693 C CA . LEU A 1 88 ? 14.062 -1.296 -0.381 1.00 68.12 88 LEU A CA 1
ATOM 694 C C . LEU A 1 88 ? 13.133 -2.462 -0.735 1.00 68.12 88 LEU A C 1
ATOM 696 O O . LEU A 1 88 ? 11.923 -2.322 -0.598 1.00 68.12 88 LEU A O 1
ATOM 700 N N . PHE A 1 89 ? 13.657 -3.634 -1.097 1.00 71.19 89 PHE A N 1
ATOM 701 C CA . PHE A 1 89 ? 12.824 -4.803 -1.416 1.00 71.19 89 PHE A CA 1
ATOM 702 C C . PHE A 1 89 ? 12.248 -5.472 -0.171 1.00 71.19 89 PHE A C 1
ATOM 704 O O . PHE A 1 89 ? 11.118 -5.961 -0.179 1.00 71.19 89 PHE A O 1
ATOM 711 N N . TRP A 1 90 ? 12.968 -5.409 0.945 1.00 76.19 90 TRP A N 1
ATOM 712 C CA . TRP A 1 90 ? 12.446 -5.872 2.226 1.00 76.19 90 TRP A CA 1
ATOM 713 C C . TRP A 1 90 ? 11.296 -5.002 2.757 1.00 76.19 90 TRP A C 1
ATOM 715 O O . TRP A 1 90 ? 10.565 -5.456 3.634 1.00 76.19 90 TRP A O 1
ATOM 725 N N . THR A 1 91 ? 11.062 -3.804 2.198 1.00 81.50 91 THR A N 1
ATOM 726 C CA . THR A 1 91 ? 9.926 -2.943 2.587 1.00 81.50 91 THR A CA 1
ATOM 727 C C . THR A 1 91 ? 8.563 -3.539 2.239 1.00 81.50 91 THR A C 1
ATOM 729 O O . THR A 1 91 ? 7.579 -3.225 2.909 1.00 81.50 91 THR A O 1
ATOM 732 N N . HIS A 1 92 ? 8.485 -4.453 1.266 1.00 83.69 92 HIS A N 1
ATOM 733 C CA . HIS A 1 92 ? 7.226 -5.105 0.911 1.00 83.69 92 HIS A CA 1
ATOM 734 C C . HIS A 1 92 ? 6.661 -5.938 2.071 1.00 83.69 92 HIS A C 1
ATOM 736 O O . HIS A 1 92 ? 5.452 -5.955 2.277 1.00 83.69 92 HIS A O 1
ATOM 742 N N . ILE A 1 93 ? 7.515 -6.570 2.884 1.00 87.12 93 ILE A N 1
ATOM 743 C CA . ILE A 1 93 ? 7.100 -7.438 3.999 1.00 87.12 93 ILE A CA 1
ATOM 744 C C . ILE A 1 93 ? 6.307 -6.676 5.081 1.00 87.12 93 ILE A C 1
ATOM 746 O O . ILE A 1 93 ? 5.170 -7.072 5.355 1.00 87.12 93 ILE A O 1
ATOM 750 N N . PRO A 1 94 ? 6.823 -5.589 5.696 1.00 90.25 94 PRO A N 1
ATOM 751 C CA . PRO A 1 94 ? 6.061 -4.838 6.691 1.00 90.25 94 PRO A CA 1
ATOM 752 C C . PRO A 1 94 ? 4.815 -4.173 6.091 1.00 90.25 94 PRO A C 1
ATOM 754 O O . PRO A 1 94 ? 3.793 -4.098 6.771 1.00 90.25 94 PRO A O 1
ATOM 757 N N . VAL A 1 95 ? 4.852 -3.749 4.820 1.00 92.06 95 VAL A N 1
ATOM 758 C CA . VAL A 1 95 ? 3.677 -3.183 4.132 1.00 92.06 95 VAL A CA 1
ATOM 759 C C . VAL A 1 95 ? 2.581 -4.237 3.958 1.00 92.06 95 VAL A C 1
ATOM 761 O O . VAL A 1 95 ? 1.427 -3.971 4.289 1.00 92.06 95 VAL A O 1
ATOM 764 N N . ILE A 1 96 ? 2.928 -5.447 3.508 1.00 93.00 96 ILE A N 1
ATOM 765 C CA . ILE A 1 96 ? 1.990 -6.573 3.399 1.00 93.00 96 ILE A CA 1
ATOM 766 C C . ILE A 1 96 ? 1.422 -6.920 4.779 1.00 93.00 96 ILE A C 1
ATOM 768 O O . ILE A 1 96 ? 0.211 -7.080 4.910 1.00 93.00 96 ILE A O 1
ATOM 772 N N . GLY A 1 97 ? 2.260 -6.978 5.818 1.00 93.56 97 GLY A N 1
ATOM 773 C CA . GLY A 1 97 ? 1.812 -7.232 7.190 1.00 93.56 97 GLY A CA 1
ATOM 774 C C . GLY A 1 97 ? 0.795 -6.198 7.683 1.00 93.56 97 GLY A C 1
ATOM 775 O O . GLY A 1 97 ? -0.253 -6.563 8.218 1.00 93.56 97 GLY A O 1
ATOM 776 N N . ALA A 1 98 ? 1.057 -4.912 7.443 1.00 94.06 98 ALA A N 1
ATOM 777 C CA . ALA A 1 98 ? 0.145 -3.835 7.813 1.00 94.06 98 ALA A CA 1
ATOM 778 C C . ALA A 1 98 ? -1.169 -3.884 7.010 1.00 94.06 98 ALA A C 1
ATOM 780 O O . ALA A 1 98 ? -2.248 -3.727 7.582 1.00 94.06 98 ALA A O 1
ATOM 781 N N . LEU A 1 99 ? -1.100 -4.173 5.706 1.00 94.50 99 LEU A N 1
ATOM 782 C CA . LEU A 1 99 ? -2.278 -4.341 4.852 1.00 94.50 99 LEU A CA 1
ATOM 783 C C . LEU A 1 99 ? -3.129 -5.551 5.263 1.00 94.50 99 LEU A C 1
ATOM 785 O O . LEU A 1 99 ? -4.353 -5.444 5.297 1.00 94.50 99 LEU A O 1
ATOM 789 N N . ILE A 1 100 ? -2.510 -6.679 5.626 1.00 95.44 100 ILE A N 1
ATOM 790 C CA . ILE A 1 100 ? -3.212 -7.848 6.177 1.00 95.44 100 ILE A CA 1
ATOM 791 C C . ILE A 1 100 ? -3.893 -7.475 7.497 1.00 95.44 100 ILE A C 1
ATOM 793 O O . ILE A 1 100 ? -5.063 -7.801 7.689 1.00 95.44 100 ILE A O 1
ATOM 797 N N . GLY A 1 101 ? -3.199 -6.748 8.378 1.00 94.38 101 GLY A N 1
ATOM 798 C CA . GLY A 1 101 ? -3.776 -6.228 9.618 1.00 94.38 101 GLY A CA 1
ATOM 799 C C . GLY A 1 101 ? -5.024 -5.381 9.363 1.00 94.38 101 GLY A C 1
ATOM 800 O O . GLY A 1 101 ? -6.073 -5.640 9.952 1.00 94.38 101 GLY A O 1
ATOM 801 N N . LEU A 1 102 ? -4.945 -4.433 8.424 1.00 93.25 102 LEU A N 1
ATOM 802 C CA . LEU A 1 102 ? -6.090 -3.627 7.993 1.00 93.25 102 LEU A CA 1
ATOM 803 C C . LEU A 1 102 ? -7.209 -4.476 7.382 1.00 93.25 102 LEU A C 1
ATOM 805 O O . LEU A 1 102 ? -8.375 -4.227 7.664 1.00 93.25 102 LEU A O 1
ATOM 809 N N . PHE A 1 103 ? -6.895 -5.487 6.571 1.00 94.62 103 PHE A N 1
ATOM 810 C CA . PHE A 1 103 ? -7.892 -6.356 5.937 1.00 94.62 103 PHE A CA 1
ATOM 811 C C . PHE A 1 103 ? -8.662 -7.217 6.942 1.00 94.62 103 PHE A C 1
ATOM 813 O O . PHE A 1 103 ? -9.887 -7.349 6.836 1.00 94.62 103 PHE A O 1
ATOM 820 N N . LEU A 1 104 ? -7.955 -7.781 7.922 1.00 94.94 104 LEU A N 1
ATOM 821 C CA . LEU A 1 104 ? -8.545 -8.579 8.994 1.00 94.94 104 LEU A CA 1
ATOM 822 C C . LEU A 1 104 ? -9.380 -7.715 9.944 1.00 94.94 104 LEU A C 1
ATOM 824 O O . LEU A 1 104 ? -10.469 -8.119 10.342 1.00 94.94 104 LEU A O 1
ATOM 828 N N . LEU A 1 105 ? -8.904 -6.510 10.264 1.00 94.06 105 LEU A N 1
ATOM 829 C CA . LEU A 1 105 ? -9.552 -5.587 11.200 1.00 94.06 105 LEU A CA 1
ATOM 830 C C . LEU A 1 105 ? -10.419 -4.522 10.510 1.00 94.06 105 LEU A C 1
ATOM 832 O O . LEU A 1 105 ? -10.854 -3.574 11.160 1.00 94.06 105 LEU A O 1
ATOM 836 N N . ARG A 1 106 ? -10.724 -4.682 9.217 1.00 91.88 106 ARG A N 1
ATOM 837 C CA . ARG A 1 106 ? -11.433 -3.686 8.385 1.00 91.88 106 ARG A CA 1
ATOM 838 C C . ARG A 1 106 ? -12.772 -3.213 8.962 1.00 91.88 106 ARG A C 1
ATOM 840 O O . ARG A 1 106 ? -13.223 -2.116 8.656 1.00 91.88 106 ARG A O 1
ATOM 847 N N . GLU A 1 107 ? -13.432 -4.054 9.757 1.00 88.88 107 GLU A N 1
ATOM 848 C CA . GLU A 1 107 ? -14.744 -3.771 10.361 1.00 88.88 107 GLU A CA 1
ATOM 849 C C . GLU A 1 107 ? -14.636 -2.759 11.512 1.00 88.88 107 GLU A C 1
ATOM 851 O O . GLU A 1 107 ? -15.577 -2.012 11.774 1.00 88.88 107 GLU A O 1
ATOM 856 N N . HIS A 1 108 ? -13.452 -2.673 12.125 1.00 88.50 108 HIS A N 1
ATOM 857 C CA . HIS A 1 108 ? -13.114 -1.724 13.185 1.00 88.50 108 HIS A CA 1
ATOM 858 C C . HIS A 1 108 ? -12.468 -0.446 12.636 1.00 88.50 108 HIS A C 1
ATOM 860 O O . HIS A 1 108 ? -12.177 0.476 13.388 1.00 88.50 108 HIS A O 1
ATOM 866 N N . ASP A 1 109 ? -12.216 -0.364 11.331 1.00 84.75 109 ASP A N 1
ATOM 867 C CA . ASP A 1 109 ? -11.653 0.829 10.712 1.00 84.75 109 ASP A CA 1
ATOM 868 C C . ASP A 1 109 ? -12.774 1.812 10.343 1.00 84.75 109 ASP A C 1
ATOM 870 O O . ASP A 1 109 ? -13.244 1.842 9.205 1.00 84.75 109 ASP A O 1
ATOM 874 N N . GLN A 1 110 ? -13.280 2.552 11.334 1.00 80.50 110 GLN A N 1
ATOM 875 C CA . GLN A 1 110 ? -14.492 3.377 11.197 1.00 80.50 110 GLN A CA 1
ATOM 876 C C . GLN A 1 110 ? -14.223 4.864 10.918 1.00 80.50 110 GLN A C 1
ATOM 878 O O . GLN A 1 110 ? -15.123 5.580 10.486 1.00 80.50 110 GLN A O 1
ATOM 883 N N . PHE A 1 111 ? -12.990 5.352 11.087 1.00 66.94 111 PHE A N 1
ATOM 884 C CA . PHE A 1 111 ? -12.665 6.740 10.739 1.00 66.94 111 PHE A CA 1
ATOM 885 C C . PHE A 1 111 ? -12.729 6.928 9.211 1.00 66.94 111 PHE A C 1
ATOM 887 O O . PHE A 1 111 ? -11.981 6.281 8.479 1.00 66.94 111 PHE A O 1
ATOM 894 N N . PHE A 1 112 ? -13.613 7.819 8.737 1.00 59.56 112 PHE A N 1
ATOM 895 C CA . PHE A 1 112 ? -13.937 8.132 7.325 1.00 59.56 112 PHE A CA 1
ATOM 896 C C . PHE A 1 112 ? -14.710 7.079 6.511 1.00 59.56 112 PHE A C 1
ATOM 898 O O . PHE A 1 112 ? -15.074 7.369 5.375 1.00 59.56 112 PHE A O 1
ATOM 905 N N . GLY A 1 113 ? -15.013 5.902 7.062 1.00 52.72 113 GLY A N 1
ATOM 906 C CA . GLY A 1 113 ? -15.938 4.977 6.406 1.00 52.72 113 GLY A CA 1
ATOM 907 C C . GLY A 1 113 ? -17.376 5.416 6.662 1.00 52.72 113 GLY A C 1
ATOM 908 O O . GLY A 1 113 ? -17.775 5.466 7.824 1.00 52.72 113 GLY A O 1
ATOM 909 N N . PHE A 1 114 ? -18.121 5.745 5.606 1.00 46.00 114 PHE A N 1
ATOM 910 C CA . PHE A 1 114 ? -19.586 5.770 5.672 1.00 46.00 114 PHE A CA 1
ATOM 911 C C . PHE A 1 114 ? -20.137 4.364 5.939 1.00 46.00 114 PHE A C 1
ATOM 913 O O . PHE A 1 114 ? -19.466 3.379 5.537 1.00 46.00 114 PHE A O 1
#

Sequence (114 aa):
MTKEKRLEIGLFVMRLSIGIFFLALILQNFLTTQPSYLLVFFAAVLLIVFLSGLDKKFSYAGLIGIQLASAVSMYNVILDPLQLNYILFWTHIPVIGALIGLFLLREHDQFFGF

Radius of gyration: 15.44 Å; chains: 1; bounding box: 44×25×45 Å

Secondary structure (DSSP, 8-state):
--HHHHHHHHHHHHHHHHHHHHHHHHHHHHTSSS--HHHHHHHHHHHHHHHHTTTHHHHHHHHHHHHHHHHHHTHHHHS-TT-TTHHHHTTHHHHHHHHHHHHHTGGG--TT--

pLDDT: mean 86.11, std 9.98, range [46.0, 95.44]

Foldseek 3Di:
DDPLVVVLVVLLVLLVVLLVVLVVVLVVLVPDPDHPPVVSVVSVVLSVCSNLLPPLQCSLVVVLVVLVVLLVVCVVVCPDPPDPVNPVSCVSVVSNVSSVVCNVCVVSNPVNDD